Protein AF-A0A970XUN2-F1 (afdb_monomer_lite)

Sequence (140 aa):
EGMYAVPGDSAIGGVDDVDRPGVRIGAKLGSAYDLHLTRHLRRAEVVRGDEGTEAFERHGLEVAAGIRQPLAEYVAAHPGMRLLEPAFMEIRQAMAVSAERSAAVQEYVREFVEARKADGAVVAALARAGQDPALAAPAA

Secondary structure (DSSP, 8-state):
-EEEEEETT-S--SGGGSSSTT-EEEEETT-HHHHHHHHH-SSSEEEEESSHHHHHHHHT-SEEEEEHHHHHHHHHHSTTEEEEEEEEE---------TTS-HHHHHHHHHHHHHHHHTSHHHHHHHHTT--GGGSPPP-

Radius of gyration: 18.05 Å; chains: 1; bounding box: 45×28×44 Å

Foldseek 3Di:
DKWKKFFLPAPQQAPVSQLAAPAEFQAEPPDPVVVVCVVPRDHYHYDYDNAQVCSCVVVVGGMGMDDDPVVVVVQVVDPRMDIHPDHPDDDDDDDDDDPPDDPVVVVVRLVVLLVCQVVCVQLVVCVVVVHHSVPRDHRD

pLDDT: mean 96.06, std 2.46, range [85.25, 98.75]

Structure (mmCIF, N/CA/C/O backbone):
data_AF-A0A970XUN2-F1
#
_entry.id   AF-A0A970XUN2-F1
#
loop_
_atom_site.group_PDB
_atom_site.id
_atom_site.type_symbol
_atom_site.label_atom_id
_atom_site.label_alt_id
_atom_site.label_comp_id
_atom_site.label_asym_id
_atom_site.label_entity_id
_atom_site.label_seq_id
_atom_site.pdbx_PDB_ins_code
_atom_site.Cartn_x
_atom_site.Cartn_y
_atom_site.Cartn_z
_atom_site.occupancy
_atom_site.B_iso_or_equiv
_atom_site.auth_seq_id
_atom_site.auth_comp_id
_atom_site.auth_asym_id
_atom_site.auth_atom_id
_atom_site.pdbx_PDB_model_num
ATOM 1 N N . GLU A 1 1 ? 0.000 4.451 -1.589 1.00 91.56 1 GLU A N 1
ATOM 2 C CA . GLU A 1 1 ? 0.673 4.058 -0.329 1.00 91.56 1 GLU A CA 1
ATOM 3 C C . GLU A 1 1 ? 0.008 2.844 0.321 1.00 91.56 1 GLU A C 1
ATOM 5 O O . GLU A 1 1 ? -1.066 2.451 -0.135 1.00 91.56 1 GLU A O 1
ATOM 10 N N . GLY A 1 2 ? 0.635 2.272 1.357 1.00 96.19 2 GLY A N 1
ATOM 11 C CA . GLY A 1 2 ? 0.019 1.325 2.292 1.00 96.19 2 GLY A CA 1
ATOM 12 C C . GLY A 1 2 ? -0.579 2.056 3.499 1.00 96.19 2 GLY A C 1
ATOM 13 O O . GLY A 1 2 ? 0.092 2.876 4.127 1.00 96.19 2 GLY A O 1
ATOM 14 N N . MET A 1 3 ? -1.846 1.770 3.784 1.00 97.88 3 MET A N 1
ATOM 15 C CA . MET A 1 3 ? -2.691 2.444 4.769 1.00 97.88 3 MET A CA 1
ATOM 16 C C . MET A 1 3 ? -3.276 1.437 5.757 1.00 97.88 3 MET A C 1
ATOM 18 O O . MET A 1 3 ? -3.483 0.270 5.413 1.00 97.88 3 MET A O 1
ATOM 22 N N . TYR A 1 4 ? -3.606 1.919 6.952 1.00 98.56 4 TYR A N 1
ATOM 23 C CA . TYR A 1 4 ? -4.428 1.184 7.905 1.00 98.56 4 TYR A CA 1
ATOM 24 C C . TYR A 1 4 ? -5.842 1.758 7.963 1.00 98.56 4 TYR A C 1
ATOM 26 O O . TYR A 1 4 ? -6.038 2.965 7.817 1.00 98.56 4 TYR A O 1
ATOM 34 N N . ALA A 1 5 ? -6.813 0.896 8.237 1.00 98.44 5 ALA A N 1
ATOM 35 C CA . ALA A 1 5 ? -8.163 1.265 8.624 1.00 98.44 5 ALA A CA 1
ATOM 36 C C . ALA A 1 5 ? -8.528 0.576 9.938 1.00 98.44 5 ALA A C 1
ATOM 38 O O . ALA A 1 5 ? -8.111 -0.555 10.194 1.00 98.44 5 ALA A O 1
ATOM 39 N N . VAL A 1 6 ? -9.304 1.270 10.763 1.00 98.62 6 VAL A N 1
ATOM 40 C CA . VAL A 1 6 ? -9.751 0.805 12.081 1.00 98.62 6 VAL A CA 1
ATOM 41 C C . VAL A 1 6 ? -11.215 1.186 12.312 1.00 98.62 6 VAL A C 1
ATOM 43 O O . VAL A 1 6 ? -11.699 2.130 11.674 1.00 98.62 6 VAL A O 1
ATOM 46 N N . PRO A 1 7 ? -11.912 0.521 13.251 1.00 98.19 7 PRO A N 1
ATOM 47 C CA . PRO A 1 7 ? -13.170 1.027 13.787 1.00 98.19 7 PRO A CA 1
ATOM 48 C C . PRO A 1 7 ? -13.023 2.457 14.322 1.00 98.19 7 PRO A C 1
ATOM 50 O O . PRO A 1 7 ? -11.987 2.851 14.859 1.00 98.19 7 PRO A O 1
ATOM 53 N N . GLY A 1 8 ? -14.066 3.259 14.169 1.00 97.12 8 GLY A N 1
ATOM 54 C CA . GLY A 1 8 ? -14.088 4.679 14.505 1.00 97.12 8 GLY A CA 1
ATOM 55 C C . GLY A 1 8 ? -13.919 4.930 16.000 1.00 97.12 8 GLY A C 1
ATOM 56 O O . GLY A 1 8 ? -13.280 5.909 16.377 1.00 97.12 8 GLY A O 1
ATOM 57 N N . ASP A 1 9 ? -14.415 4.014 16.828 1.00 96.25 9 ASP A N 1
ATOM 58 C CA . ASP A 1 9 ? -14.277 3.983 18.285 1.00 96.25 9 ASP A CA 1
ATOM 59 C C . ASP A 1 9 ? -13.004 3.262 18.770 1.00 96.25 9 ASP A C 1
ATOM 61 O O . ASP A 1 9 ? -12.774 3.153 19.976 1.00 96.25 9 ASP A O 1
ATOM 65 N N . SER A 1 10 ? -12.145 2.801 17.853 1.00 97.25 10 SER A N 1
ATOM 66 C CA . SER A 1 10 ? -10.876 2.163 18.199 1.00 97.25 10 SER A CA 1
ATOM 67 C C . SER A 1 10 ? -9.958 3.112 18.970 1.00 97.25 10 SER A C 1
ATOM 69 O O . SER A 1 10 ? -9.736 4.261 18.573 1.00 97.25 10 SER A O 1
ATOM 71 N N . ALA A 1 11 ? -9.335 2.582 20.026 1.00 96.25 11 ALA A N 1
ATOM 72 C CA . ALA A 1 11 ? -8.308 3.267 20.810 1.00 96.25 11 ALA A CA 1
ATOM 73 C C . ALA A 1 11 ? -6.970 3.446 20.060 1.00 96.25 11 ALA A C 1
ATOM 75 O O . ALA A 1 11 ? -6.067 4.109 20.570 1.00 96.25 11 ALA A O 1
ATOM 76 N N . ILE A 1 12 ? -6.817 2.852 18.870 1.00 98.00 12 ILE A N 1
ATOM 77 C CA . ILE A 1 12 ? -5.647 3.034 17.999 1.00 98.00 12 ILE A CA 1
ATOM 78 C C . ILE A 1 12 ? -5.770 4.407 17.329 1.00 98.00 12 ILE A C 1
ATOM 80 O O . ILE A 1 12 ? -6.485 4.563 16.340 1.00 98.00 12 ILE A O 1
ATOM 84 N N . GLY A 1 13 ? -5.117 5.425 17.888 1.00 94.69 13 GLY A N 1
ATOM 85 C CA . GLY A 1 13 ? -5.232 6.813 17.441 1.00 94.69 13 GLY A CA 1
ATOM 86 C C . GLY A 1 13 ? -4.530 7.070 16.110 1.00 94.69 13 GLY A C 1
ATOM 87 O O . GLY A 1 13 ? -5.086 7.762 15.255 1.00 94.69 13 GLY A O 1
ATOM 88 N N . GLY A 1 14 ? -3.359 6.464 15.913 1.00 96.44 14 GLY A N 1
ATOM 89 C CA . GLY A 1 14 ? -2.551 6.616 14.704 1.00 96.44 14 GLY A CA 1
ATOM 90 C C . GLY A 1 14 ? -1.715 5.388 14.351 1.00 96.44 14 GLY A C 1
ATOM 91 O O . GLY A 1 14 ? -1.741 4.367 15.033 1.00 96.44 14 GLY A O 1
ATOM 92 N N . VAL A 1 15 ? -0.961 5.498 13.256 1.00 96.88 15 VAL A N 1
ATOM 93 C CA . VAL A 1 15 ? -0.114 4.418 12.719 1.00 96.88 15 VAL A CA 1
ATOM 94 C C . VAL A 1 15 ? 0.867 3.868 13.756 1.00 96.88 15 VAL A C 1
ATOM 96 O O . VAL A 1 15 ? 1.023 2.653 13.864 1.00 96.88 15 VAL A O 1
ATOM 99 N N . ASP A 1 16 ? 1.474 4.742 14.558 1.00 95.56 16 ASP A N 1
ATOM 100 C CA . ASP A 1 16 ? 2.457 4.356 15.579 1.00 95.56 16 ASP A CA 1
ATOM 101 C C . ASP A 1 16 ? 1.838 3.566 16.748 1.00 95.56 16 ASP A C 1
ATOM 103 O O . ASP A 1 16 ? 2.546 2.905 17.510 1.00 95.56 16 ASP A O 1
ATOM 107 N N . ASP A 1 17 ? 0.508 3.587 16.883 1.00 97.00 17 ASP A N 1
ATOM 108 C CA . ASP A 1 17 ? -0.216 2.822 17.897 1.00 97.00 17 ASP A CA 1
ATOM 109 C C . ASP A 1 17 ? -0.489 1.372 17.470 1.00 97.00 17 ASP A C 1
ATOM 111 O O . ASP A 1 17 ? -0.955 0.578 18.289 1.00 97.00 17 ASP A O 1
ATOM 115 N N . VAL A 1 18 ? -0.216 1.019 16.209 1.00 98.00 18 VAL A N 1
ATOM 116 C CA . VAL A 1 18 ? -0.573 -0.287 15.641 1.00 98.00 18 VAL A CA 1
ATOM 117 C C . VAL A 1 18 ? 0.360 -1.402 16.115 1.00 98.00 18 VAL A C 1
ATOM 119 O O . VAL A 1 18 ? -0.118 -2.495 16.400 1.00 98.00 18 VAL A O 1
ATOM 122 N N . ASP A 1 19 ? 1.669 -1.159 16.262 1.00 98.25 19 ASP A N 1
ATOM 123 C CA . ASP A 1 19 ? 2.632 -2.196 16.677 1.00 98.25 19 ASP A CA 1
ATOM 124 C C . ASP A 1 19 ? 2.618 -2.445 18.198 1.00 98.25 19 ASP A C 1
ATOM 126 O O . ASP A 1 19 ? 3.560 -2.129 18.937 1.00 98.25 19 ASP A O 1
ATOM 130 N N . ARG A 1 20 ? 1.512 -3.005 18.695 1.00 97.81 20 ARG A N 1
ATOM 131 C CA . ARG A 1 20 ? 1.290 -3.297 20.116 1.00 97.81 20 ARG A CA 1
ATOM 132 C C . ARG A 1 20 ? 0.892 -4.756 20.344 1.00 97.81 20 ARG A C 1
ATOM 134 O O . ARG A 1 20 ? 0.263 -5.361 19.479 1.00 97.81 20 ARG A O 1
ATOM 141 N N . PRO A 1 21 ? 1.213 -5.325 21.522 1.00 97.88 21 PRO A N 1
ATOM 142 C CA . PRO A 1 21 ? 0.746 -6.657 21.879 1.00 97.88 21 PRO A CA 1
ATOM 143 C C . PRO A 1 21 ? -0.783 -6.723 21.847 1.00 97.88 21 PRO A C 1
ATOM 145 O O . PRO A 1 21 ? -1.449 -5.835 22.377 1.00 97.88 21 PRO A O 1
ATOM 148 N N . GLY A 1 22 ? -1.323 -7.783 21.247 1.00 96.88 22 GLY A N 1
ATOM 149 C CA . GLY A 1 22 ? -2.767 -8.001 21.136 1.00 96.88 22 GLY A CA 1
ATOM 150 C C . GLY A 1 22 ? -3.445 -7.291 19.961 1.00 96.88 22 GLY A C 1
ATOM 151 O O . GLY A 1 22 ? -4.625 -7.535 19.743 1.00 96.88 22 GLY A O 1
ATOM 152 N N . VAL A 1 23 ? -2.730 -6.465 19.188 1.00 98.56 23 VAL A N 1
ATOM 153 C CA . VAL A 1 23 ? -3.250 -5.909 17.930 1.00 98.56 23 VAL A CA 1
ATOM 154 C C . VAL A 1 23 ? -3.020 -6.909 16.804 1.00 98.56 23 VAL A C 1
ATOM 156 O O . VAL A 1 23 ? -1.882 -7.315 16.556 1.00 98.56 23 VAL A O 1
ATOM 159 N N . ARG A 1 24 ? -4.091 -7.281 16.103 1.00 98.69 24 ARG A N 1
ATOM 160 C CA . ARG A 1 24 ? -4.054 -8.136 14.917 1.00 98.69 24 ARG A CA 1
ATOM 161 C C . ARG A 1 24 ? -4.413 -7.324 13.680 1.00 98.69 24 ARG A C 1
ATOM 163 O O . ARG A 1 24 ? -5.353 -6.527 13.684 1.00 98.69 24 ARG A O 1
ATOM 170 N N . ILE A 1 25 ? -3.657 -7.545 12.613 1.00 98.75 25 ILE A N 1
ATOM 171 C CA . ILE A 1 25 ? -3.721 -6.764 11.382 1.00 98.75 25 ILE A CA 1
ATOM 172 C C . ILE A 1 25 ? -4.057 -7.697 10.226 1.00 98.75 25 ILE A C 1
ATOM 174 O O . ILE A 1 25 ? -3.270 -8.585 9.897 1.00 98.75 25 ILE A O 1
ATOM 178 N N . GLY A 1 26 ? -5.205 -7.478 9.591 1.00 98.62 26 GLY A N 1
ATOM 179 C CA . GLY A 1 26 ? -5.589 -8.169 8.365 1.00 98.62 26 GLY A CA 1
ATOM 180 C C . GLY A 1 26 ? -4.778 -7.654 7.180 1.00 98.62 26 GLY A C 1
ATOM 181 O O . GLY A 1 26 ? -4.801 -6.458 6.894 1.00 98.62 26 GLY A O 1
ATOM 182 N N . ALA A 1 27 ? -4.069 -8.535 6.475 1.00 98.31 27 ALA A N 1
ATOM 183 C CA . ALA A 1 27 ? -3.279 -8.173 5.298 1.00 98.31 27 ALA A CA 1
ATOM 184 C C . ALA A 1 27 ? -3.442 -9.190 4.161 1.00 98.31 27 ALA A C 1
ATOM 186 O O . ALA A 1 27 ? -3.553 -10.395 4.396 1.00 98.31 27 ALA A O 1
ATOM 187 N N . LYS A 1 28 ? -3.390 -8.713 2.912 1.00 97.88 28 LYS A N 1
ATOM 188 C CA . LYS A 1 28 ? -3.330 -9.586 1.736 1.00 97.88 28 LYS A CA 1
ATOM 189 C C . LYS A 1 28 ? -1.999 -10.324 1.673 1.00 97.88 28 LYS A C 1
ATOM 191 O O . LYS A 1 28 ? -0.944 -9.682 1.594 1.00 97.88 28 LYS A O 1
ATOM 196 N N . LEU A 1 29 ? -2.056 -11.651 1.629 1.00 97.75 29 LEU A N 1
ATOM 197 C CA . LEU A 1 29 ? -0.891 -12.521 1.494 1.00 97.75 29 LEU A CA 1
ATOM 198 C C . LEU A 1 29 ? -0.063 -12.153 0.254 1.00 97.75 29 LEU A C 1
ATOM 200 O O . LEU A 1 29 ? -0.586 -12.042 -0.855 1.00 97.75 29 LEU A O 1
ATOM 204 N N . GLY A 1 30 ? 1.247 -11.979 0.438 1.00 94.50 30 GLY A N 1
ATOM 205 C CA . GLY A 1 30 ? 2.187 -11.736 -0.661 1.00 94.50 30 GLY A CA 1
ATOM 206 C C . GLY A 1 30 ? 2.126 -10.326 -1.256 1.00 94.50 30 GLY A C 1
ATOM 207 O O . GLY A 1 30 ? 2.825 -10.038 -2.228 1.00 94.50 30 GLY A O 1
ATOM 208 N N . SER A 1 31 ? 1.322 -9.429 -0.685 1.00 95.31 31 SER A N 1
ATOM 209 C CA . SER A 1 31 ? 1.318 -8.020 -1.074 1.00 95.31 31 SER A CA 1
ATOM 210 C C . SER A 1 31 ? 2.619 -7.312 -0.668 1.00 95.31 31 SER A C 1
ATOM 212 O O . SER A 1 31 ? 3.339 -7.731 0.242 1.00 95.31 31 SER A O 1
ATOM 214 N N . ALA A 1 32 ? 2.916 -6.181 -1.316 1.00 93.06 32 ALA A N 1
ATOM 215 C CA . ALA A 1 32 ? 4.080 -5.367 -0.959 1.00 93.06 32 ALA A CA 1
ATOM 216 C C . ALA A 1 32 ? 4.039 -4.909 0.511 1.00 93.06 32 ALA A C 1
ATOM 218 O O . ALA A 1 32 ? 5.079 -4.848 1.171 1.00 93.06 32 ALA A O 1
ATOM 219 N N . TYR A 1 33 ? 2.842 -4.620 1.030 1.00 95.69 33 TYR A N 1
ATOM 220 C CA . TYR A 1 33 ? 2.676 -4.235 2.423 1.00 95.69 33 TYR A CA 1
ATOM 221 C C . TYR A 1 33 ? 2.764 -5.422 3.385 1.00 95.69 33 TYR A C 1
ATOM 223 O O . TYR A 1 33 ? 3.363 -5.248 4.433 1.00 95.69 33 TYR A O 1
ATOM 231 N N . ASP A 1 34 ? 2.318 -6.635 3.042 1.00 97.19 34 ASP A N 1
ATOM 232 C CA . ASP A 1 34 ? 2.576 -7.835 3.867 1.00 97.19 34 ASP A CA 1
ATOM 233 C C . ASP A 1 34 ? 4.079 -8.032 4.129 1.00 97.19 34 ASP A C 1
ATOM 235 O O . ASP A 1 34 ? 4.516 -8.179 5.276 1.00 97.19 34 ASP A O 1
ATOM 239 N N . LEU A 1 35 ? 4.904 -7.921 3.082 1.00 95.19 35 LEU A N 1
ATOM 240 C CA . LEU A 1 35 ? 6.359 -7.992 3.232 1.00 95.19 35 LEU A CA 1
ATOM 241 C C . LEU A 1 35 ? 6.909 -6.864 4.118 1.00 95.19 35 LEU A C 1
ATOM 243 O O . LEU A 1 35 ? 7.813 -7.098 4.923 1.00 95.19 35 LEU A O 1
ATOM 247 N N . HIS A 1 36 ? 6.389 -5.642 3.971 1.00 96.31 36 HIS A N 1
ATOM 248 C CA . HIS A 1 36 ? 6.783 -4.512 4.809 1.00 96.31 36 HIS A CA 1
ATOM 249 C C . HIS A 1 36 ? 6.419 -4.759 6.279 1.00 96.31 36 HIS A C 1
ATOM 251 O O . HIS A 1 36 ? 7.302 -4.698 7.132 1.00 96.31 36 HIS A O 1
ATOM 257 N N . LEU A 1 37 ? 5.163 -5.105 6.566 1.00 97.31 37 LEU A N 1
ATOM 258 C CA . LEU A 1 37 ? 4.653 -5.382 7.909 1.00 97.31 37 LEU A CA 1
ATOM 259 C C . LEU A 1 37 ? 5.467 -6.486 8.587 1.00 97.31 37 LEU A C 1
ATOM 261 O O . LEU A 1 37 ? 5.955 -6.294 9.696 1.00 97.31 37 LEU A O 1
ATOM 265 N N . THR A 1 38 ? 5.725 -7.584 7.871 1.00 96.75 38 THR A N 1
ATOM 266 C CA . THR A 1 38 ? 6.534 -8.715 8.356 1.00 96.75 38 THR 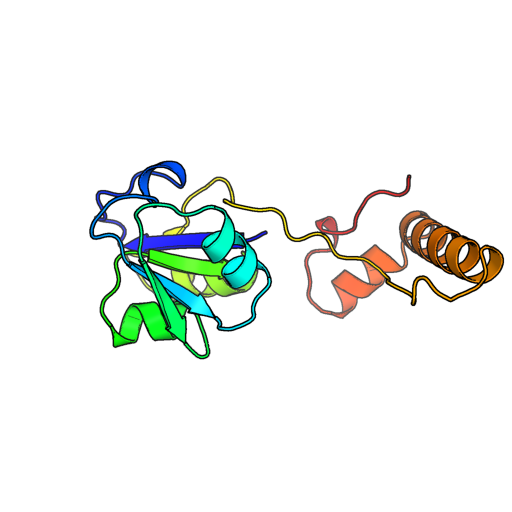A CA 1
ATOM 267 C C . THR A 1 38 ? 7.948 -8.300 8.786 1.00 96.75 38 THR A C 1
ATOM 269 O O . THR A 1 38 ? 8.526 -8.907 9.682 1.00 96.75 38 THR A O 1
A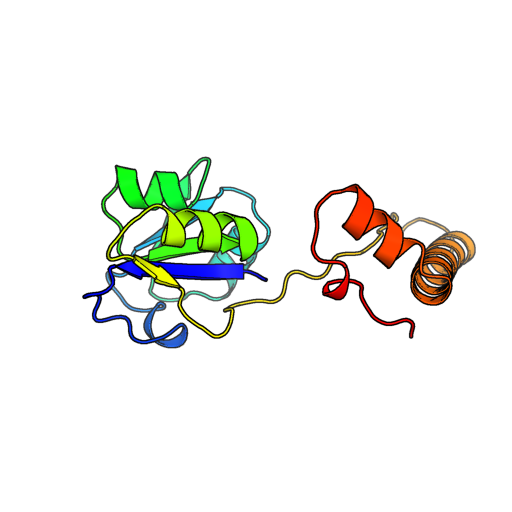TOM 272 N N . ARG A 1 39 ? 8.533 -7.278 8.149 1.00 96.69 39 ARG A N 1
ATOM 273 C CA . ARG A 1 39 ? 9.896 -6.806 8.448 1.00 96.69 39 ARG A CA 1
ATOM 274 C C . ARG A 1 39 ? 9.960 -5.747 9.548 1.00 96.69 39 ARG A C 1
ATOM 276 O O . ARG A 1 39 ? 11.028 -5.578 10.132 1.00 96.69 39 ARG A O 1
ATOM 283 N N . HIS A 1 40 ? 8.877 -5.007 9.781 1.00 96.50 40 HIS A N 1
ATOM 284 C CA . HIS A 1 40 ? 8.905 -3.798 10.613 1.00 96.50 40 HIS A CA 1
ATOM 285 C C . HIS A 1 40 ? 8.115 -3.935 11.914 1.00 96.50 40 HIS A C 1
ATOM 287 O O . HIS A 1 40 ? 8.530 -3.353 12.916 1.00 96.50 40 HIS A O 1
ATOM 293 N N . LEU A 1 41 ? 7.029 -4.711 11.923 1.00 97.62 41 LEU A N 1
ATOM 294 C CA . LEU A 1 41 ? 6.269 -4.971 13.142 1.00 97.62 41 LEU A CA 1
ATOM 295 C C . LEU A 1 41 ? 7.046 -5.901 14.069 1.00 97.62 41 LEU A C 1
ATOM 297 O O . LEU A 1 41 ? 7.690 -6.855 13.628 1.00 97.62 41 LEU A O 1
ATOM 301 N N . ARG A 1 42 ? 6.981 -5.619 15.368 1.00 98.00 42 ARG A N 1
ATOM 302 C CA . ARG A 1 42 ? 7.683 -6.386 16.403 1.00 98.00 42 ARG A CA 1
ATOM 303 C C . ARG A 1 42 ? 6.741 -7.016 17.418 1.00 98.00 42 ARG A C 1
ATOM 305 O O . ARG A 1 42 ? 7.164 -7.916 18.141 1.00 98.00 42 ARG A O 1
ATOM 312 N N . ARG A 1 43 ? 5.519 -6.499 17.546 1.00 98.19 43 ARG A N 1
ATOM 313 C CA . ARG A 1 43 ? 4.586 -6.813 18.637 1.00 98.19 43 ARG A CA 1
ATOM 314 C C . ARG A 1 43 ? 3.180 -7.142 18.151 1.00 98.19 43 ARG A C 1
ATOM 316 O O . ARG A 1 43 ? 2.534 -7.967 18.790 1.00 98.19 43 ARG A O 1
ATOM 323 N N . ALA A 1 44 ? 2.716 -6.501 17.082 1.00 98.44 44 ALA A N 1
ATOM 324 C CA . ALA A 1 44 ? 1.436 -6.824 16.464 1.00 98.44 44 ALA A CA 1
ATOM 325 C C . ALA A 1 44 ? 1.511 -8.119 15.642 1.00 98.44 44 ALA A C 1
ATOM 327 O O . ALA A 1 44 ? 2.569 -8.505 15.140 1.00 98.44 44 ALA A O 1
ATOM 328 N N . GLU A 1 45 ? 0.368 -8.777 15.484 1.00 98.38 45 GLU A N 1
ATOM 329 C CA . GLU A 1 45 ? 0.230 -10.003 14.703 1.00 98.38 45 GLU A CA 1
ATOM 330 C C . GLU A 1 45 ? -0.317 -9.695 13.305 1.00 98.38 45 GLU A C 1
ATOM 332 O O . GLU A 1 45 ? -1.318 -8.996 13.158 1.00 98.38 45 GLU A O 1
ATOM 337 N N . VAL A 1 46 ? 0.309 -10.249 12.263 1.00 98.38 46 VAL A N 1
ATOM 338 C CA . VAL A 1 46 ? -0.198 -10.154 10.886 1.00 98.38 46 VAL A CA 1
ATOM 339 C C . VAL A 1 46 ? -1.023 -11.395 10.562 1.00 98.38 46 VAL A C 1
ATOM 341 O O . VAL A 1 46 ? -0.481 -12.495 10.436 1.00 98.38 46 VAL A O 1
ATOM 344 N N . VAL A 1 47 ? -2.325 -11.200 10.365 1.00 98.38 47 VAL A N 1
ATOM 345 C CA . VAL A 1 47 ? -3.273 -12.234 9.943 1.00 98.38 47 VAL A CA 1
ATOM 346 C C . VAL A 1 47 ? -3.460 -12.124 8.434 1.00 98.38 47 VAL A C 1
ATOM 348 O O . VAL A 1 47 ? -3.951 -11.119 7.919 1.00 98.38 47 VAL A O 1
ATOM 351 N N . ARG A 1 48 ? -3.030 -13.156 7.705 1.00 98.00 48 ARG A N 1
ATOM 352 C CA . ARG A 1 48 ? -3.004 -13.142 6.237 1.00 98.00 48 ARG A CA 1
ATOM 353 C C . ARG A 1 48 ? -4.272 -13.753 5.648 1.00 98.00 48 ARG A C 1
ATOM 355 O O . ARG A 1 48 ? -4.690 -14.824 6.081 1.00 98.00 48 ARG A O 1
ATOM 362 N N . GLY A 1 49 ? -4.825 -13.096 4.634 1.00 95.94 49 GLY A N 1
ATOM 363 C CA . GLY A 1 49 ? -5.939 -13.588 3.821 1.00 95.94 49 GLY A CA 1
ATOM 364 C C . GLY A 1 49 ? -5.771 -13.231 2.344 1.00 95.94 49 GLY A C 1
ATOM 365 O O . GLY A 1 49 ? -4.735 -12.689 1.948 1.00 95.94 49 GLY A O 1
ATOM 366 N N . ASP A 1 50 ? -6.794 -13.521 1.540 1.00 95.62 50 ASP A N 1
ATOM 367 C CA . ASP A 1 50 ? -6.821 -13.159 0.115 1.00 95.62 50 ASP A CA 1
ATOM 368 C C . ASP A 1 50 ? -6.936 -11.639 -0.075 1.00 95.62 50 ASP A C 1
ATOM 370 O O . ASP A 1 50 ? -6.292 -11.071 -0.960 1.00 95.62 50 ASP A O 1
ATOM 374 N N . GLU A 1 51 ? -7.670 -10.971 0.820 1.00 95.69 51 GLU A N 1
ATOM 375 C CA . GLU A 1 51 ? -7.703 -9.517 0.979 1.00 95.69 51 GLU A CA 1
ATOM 376 C C . GLU A 1 51 ? -7.589 -9.115 2.459 1.00 95.69 51 GLU A C 1
ATOM 378 O O . GLU A 1 51 ? -8.063 -9.812 3.361 1.00 95.69 51 GLU A O 1
ATOM 383 N N . GLY A 1 52 ? -6.954 -7.969 2.730 1.00 95.75 52 GLY A N 1
ATOM 384 C CA . GLY A 1 52 ? -6.728 -7.498 4.104 1.00 95.75 52 GLY A CA 1
ATOM 385 C C . GLY A 1 52 ? -8.017 -7.136 4.848 1.00 95.75 52 GLY A C 1
ATOM 386 O O . GLY A 1 52 ? -8.156 -7.451 6.029 1.00 95.75 52 GLY A O 1
ATOM 387 N N . THR A 1 53 ? -8.979 -6.532 4.148 1.00 97.38 53 THR A N 1
ATOM 388 C CA . THR A 1 53 ? -10.306 -6.186 4.685 1.00 97.38 53 THR A CA 1
ATOM 389 C C . THR A 1 53 ? -11.161 -7.423 4.949 1.00 97.38 53 THR A C 1
ATOM 391 O O . THR A 1 53 ? -11.828 -7.496 5.973 1.00 97.38 53 THR A O 1
ATOM 394 N N . GLU A 1 54 ? -11.074 -8.442 4.094 1.00 96.12 54 GLU A N 1
ATOM 395 C CA . GLU A 1 54 ? -11.762 -9.719 4.305 1.00 96.12 54 GLU A CA 1
ATOM 396 C C . GLU A 1 54 ? -11.236 -10.438 5.556 1.00 96.12 54 GLU A C 1
ATOM 398 O O . GLU A 1 54 ? -12.020 -10.907 6.382 1.00 96.12 54 GLU A O 1
ATOM 403 N N . ALA A 1 55 ? -9.910 -10.504 5.730 1.00 97.31 55 ALA A N 1
ATOM 404 C CA . ALA A 1 55 ? -9.307 -11.072 6.935 1.00 97.31 55 ALA A CA 1
ATOM 405 C C . ALA A 1 55 ? -9.722 -10.290 8.193 1.00 97.31 55 ALA A C 1
ATOM 407 O O . ALA A 1 55 ? -10.035 -10.895 9.220 1.00 97.31 55 ALA A O 1
ATOM 408 N N . PHE A 1 56 ? -9.758 -8.958 8.096 1.00 98.25 56 PHE A N 1
ATOM 409 C CA . PHE A 1 56 ? -10.227 -8.074 9.160 1.00 98.25 56 PHE A CA 1
ATOM 410 C C . PHE A 1 56 ? -11.662 -8.395 9.594 1.00 98.25 56 PHE A C 1
ATOM 412 O O . PHE A 1 56 ? -11.894 -8.627 10.781 1.00 98.25 56 PHE A O 1
ATOM 419 N N . GLU A 1 57 ? -12.600 -8.494 8.653 1.00 96.56 57 GLU A N 1
ATOM 420 C CA . GLU A 1 57 ? -14.007 -8.784 8.948 1.00 96.56 57 GLU A CA 1
ATOM 421 C C . GLU A 1 57 ? -14.210 -10.200 9.478 1.00 96.56 57 GLU A C 1
ATOM 423 O O . GLU A 1 57 ? -14.822 -10.401 10.528 1.00 96.56 57 GLU A O 1
ATOM 428 N N . ARG A 1 58 ? -13.669 -11.196 8.767 1.00 96.75 58 ARG A N 1
ATOM 429 C CA . ARG A 1 58 ? -13.872 -12.617 9.077 1.00 96.75 58 ARG A CA 1
ATOM 430 C C . ARG A 1 58 ? -13.411 -12.969 10.486 1.00 96.75 58 ARG A C 1
ATOM 432 O O . ARG A 1 58 ? -14.017 -13.822 11.133 1.00 96.75 58 ARG A O 1
ATOM 439 N N . HIS A 1 59 ? -12.323 -12.356 10.937 1.00 96.44 59 HIS A N 1
ATOM 440 C CA . HIS A 1 59 ? -11.686 -12.687 12.208 1.00 96.44 59 HIS A CA 1
ATOM 441 C C . HIS A 1 59 ? -11.908 -11.629 13.296 1.00 96.44 59 HIS A C 1
ATOM 443 O O . HIS A 1 59 ? -11.368 -11.785 14.398 1.00 96.44 59 HIS A O 1
ATOM 449 N N . GLY A 1 60 ? -12.694 -10.584 13.001 1.00 96.44 60 GLY A N 1
ATOM 450 C CA . GLY A 1 60 ? -12.959 -9.467 13.907 1.00 96.44 60 GLY A CA 1
ATOM 451 C C . GLY A 1 60 ? -11.663 -8.854 14.427 1.00 96.44 60 GLY A C 1
ATOM 452 O O . GLY A 1 60 ? -11.436 -8.857 15.635 1.00 96.44 60 GLY A O 1
ATOM 453 N N . LEU A 1 61 ? -10.770 -8.466 13.514 1.00 98.44 61 LEU A N 1
ATOM 454 C CA . LEU A 1 61 ? -9.441 -7.948 13.847 1.00 98.44 61 LEU A CA 1
ATOM 455 C C . LEU A 1 61 ? -9.498 -6.468 14.228 1.00 98.44 61 LEU A C 1
ATOM 457 O O . LEU A 1 61 ? -10.492 -5.783 14.012 1.00 98.44 61 LEU A O 1
ATOM 461 N N . GLU A 1 62 ? -8.402 -5.955 14.775 1.00 98.44 62 GLU A N 1
ATOM 462 C CA . GLU A 1 62 ? -8.326 -4.571 15.240 1.00 98.44 62 GLU A CA 1
ATOM 463 C C . GLU A 1 62 ? -7.982 -3.594 14.106 1.00 98.44 62 GLU A C 1
ATOM 465 O O . GLU A 1 62 ? -8.367 -2.423 14.156 1.00 98.44 62 GLU A O 1
ATOM 470 N N . VAL A 1 63 ? -7.255 -4.064 13.085 1.00 98.75 63 VAL A N 1
ATOM 471 C CA . VAL A 1 63 ? -6.750 -3.239 11.982 1.00 98.75 63 VAL A CA 1
ATOM 472 C C . VAL A 1 63 ? -6.885 -3.975 10.649 1.00 98.75 63 VAL A C 1
ATOM 474 O O . VAL A 1 63 ? -6.527 -5.147 10.538 1.00 98.75 63 VAL A O 1
ATOM 477 N N . ALA A 1 64 ? -7.331 -3.275 9.608 1.00 98.50 64 ALA A N 1
ATOM 478 C CA . ALA A 1 64 ? -7.196 -3.705 8.218 1.00 98.50 64 ALA A CA 1
ATOM 479 C C . ALA A 1 64 ? -6.032 -2.955 7.556 1.00 98.50 64 ALA A C 1
ATOM 481 O O . ALA A 1 64 ? -5.944 -1.733 7.670 1.00 98.50 64 ALA A O 1
ATOM 482 N N . ALA A 1 65 ? -5.156 -3.657 6.841 1.00 98.44 65 ALA A N 1
ATOM 483 C CA . ALA A 1 65 ? -4.104 -3.062 6.022 1.00 98.44 65 ALA A CA 1
ATOM 484 C C . ALA A 1 65 ? -4.427 -3.213 4.531 1.00 98.44 65 ALA A C 1
ATOM 486 O O . ALA A 1 65 ? -4.864 -4.271 4.075 1.00 98.44 65 ALA A O 1
ATOM 487 N N . GLY A 1 66 ? -4.172 -2.164 3.754 1.00 97.38 66 GLY A N 1
ATOM 488 C CA . GLY A 1 66 ? -4.442 -2.161 2.320 1.00 97.38 66 GLY A CA 1
ATOM 489 C C . GLY A 1 66 ? -3.791 -0.993 1.592 1.00 97.38 66 GLY A C 1
ATOM 490 O O . GLY A 1 66 ? -3.145 -0.140 2.196 1.00 97.38 66 GLY A O 1
ATOM 491 N N . ILE A 1 67 ? -3.955 -0.946 0.271 1.00 95.12 67 ILE A N 1
ATOM 492 C CA . ILE A 1 67 ? -3.542 0.217 -0.523 1.00 95.12 67 ILE A CA 1
ATOM 493 C C . ILE A 1 67 ? -4.606 1.318 -0.463 1.00 95.12 67 ILE A C 1
ATOM 495 O O . ILE A 1 67 ? -5.797 1.019 -0.405 1.00 95.12 67 ILE A O 1
ATOM 499 N N . ARG A 1 68 ? -4.168 2.588 -0.476 1.00 93.00 68 ARG A N 1
ATOM 500 C CA . ARG A 1 68 ? -5.013 3.760 -0.160 1.00 93.00 68 ARG A CA 1
ATOM 501 C C . ARG A 1 68 ? -6.386 3.755 -0.834 1.00 93.00 68 ARG A C 1
ATOM 503 O O . ARG A 1 68 ? -7.371 3.860 -0.124 1.00 93.00 68 ARG A O 1
ATOM 510 N N . GLN A 1 69 ? -6.454 3.659 -2.162 1.00 90.88 69 GLN A N 1
ATOM 511 C CA . GLN A 1 69 ? -7.716 3.812 -2.900 1.00 90.88 69 GLN A CA 1
ATOM 512 C C . GLN A 1 69 ? -8.756 2.731 -2.528 1.00 90.88 69 GLN A C 1
ATOM 514 O O . GLN A 1 69 ? -9.774 3.102 -1.950 1.00 90.88 69 GLN A O 1
ATOM 519 N N . PRO A 1 70 ? -8.492 1.418 -2.716 1.00 93.56 70 PRO A N 1
ATOM 520 C CA . PRO A 1 70 ? -9.401 0.365 -2.257 1.00 93.56 70 PRO A CA 1
ATOM 521 C C . PRO A 1 70 ? -9.757 0.440 -0.772 1.00 93.56 70 PRO A C 1
ATOM 523 O O . PRO A 1 70 ? -10.904 0.215 -0.398 1.00 93.56 70 PRO A O 1
ATOM 526 N N . LEU A 1 71 ? -8.792 0.765 0.097 1.00 96.44 71 LEU A N 1
ATOM 527 C CA . LEU A 1 71 ? -9.065 0.845 1.531 1.00 96.44 71 LEU A CA 1
ATOM 528 C C . LEU A 1 71 ? -9.929 2.069 1.883 1.00 96.44 71 LEU A C 1
ATOM 530 O O . LEU A 1 71 ? -10.757 1.993 2.784 1.00 96.44 71 LEU A O 1
ATOM 534 N N . ALA A 1 72 ? -9.776 3.183 1.164 1.00 95.50 72 ALA A N 1
ATOM 535 C CA . ALA A 1 72 ? -10.626 4.362 1.304 1.00 95.50 72 ALA A CA 1
ATOM 536 C C . ALA A 1 72 ? -12.054 4.096 0.820 1.00 95.50 72 ALA A C 1
ATOM 538 O O . ALA A 1 72 ? -13.002 4.482 1.498 1.00 95.50 72 ALA A O 1
ATOM 539 N N . GLU A 1 73 ? -12.213 3.403 -0.310 1.00 95.44 73 GLU A N 1
ATOM 540 C CA . GLU A 1 73 ? -13.519 2.952 -0.807 1.00 95.44 73 GLU A CA 1
ATOM 541 C C . GLU A 1 73 ? -14.194 2.018 0.199 1.00 95.44 73 GLU A C 1
ATOM 543 O O . GLU A 1 73 ? -15.368 2.196 0.523 1.00 95.44 73 GLU A O 1
ATOM 548 N N . TYR A 1 74 ? -13.430 1.079 0.760 1.00 96.69 74 TYR A N 1
ATOM 549 C CA . TYR A 1 74 ? -13.896 0.205 1.827 1.00 96.69 74 TYR A CA 1
ATOM 550 C C . TYR A 1 74 ? -14.385 1.007 3.039 1.00 96.69 74 TYR A C 1
ATOM 552 O O . TYR A 1 74 ? -15.513 0.811 3.483 1.00 96.69 74 TYR A O 1
ATOM 560 N N . VAL A 1 75 ? -13.591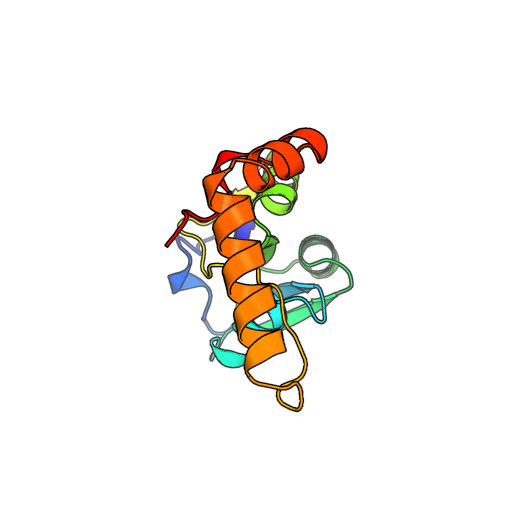 1.953 3.547 1.00 97.75 75 VAL A N 1
ATOM 561 C CA . VAL A 1 75 ? -13.988 2.803 4.683 1.00 97.75 75 VAL A CA 1
ATOM 562 C C . VAL A 1 75 ? -15.226 3.646 4.359 1.00 97.75 75 VAL A C 1
ATOM 564 O O . VAL A 1 75 ? -16.114 3.764 5.197 1.00 97.75 75 VAL A O 1
ATOM 567 N N . ALA A 1 76 ? -15.332 4.191 3.144 1.00 97.00 76 ALA A N 1
ATOM 568 C CA . ALA A 1 76 ? -16.500 4.962 2.716 1.00 97.00 76 ALA A CA 1
ATOM 569 C C . ALA A 1 76 ? -17.784 4.113 2.652 1.00 97.00 76 ALA A C 1
ATOM 571 O O . ALA A 1 76 ? -18.872 4.625 2.916 1.00 97.00 76 ALA A O 1
ATOM 572 N N . ALA A 1 77 ? -17.661 2.824 2.329 1.00 97.31 77 ALA A N 1
ATOM 573 C CA . ALA A 1 77 ? -18.773 1.878 2.285 1.00 97.31 77 ALA A CA 1
ATOM 574 C C . ALA A 1 77 ? -19.174 1.314 3.665 1.00 97.31 77 ALA A C 1
ATOM 576 O O . ALA A 1 77 ? -20.263 0.755 3.786 1.00 97.31 77 ALA A O 1
ATOM 577 N 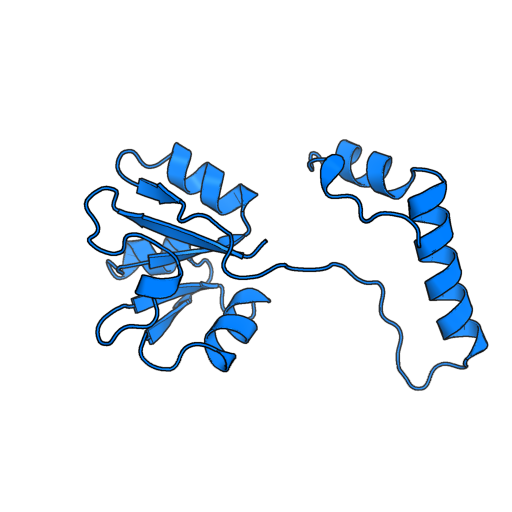N . HIS A 1 78 ? -18.337 1.473 4.700 1.00 96.69 78 HIS A N 1
ATOM 578 C CA . HIS A 1 78 ? -18.551 0.910 6.038 1.00 96.69 78 HIS A CA 1
ATOM 579 C C . HIS A 1 78 ? -18.647 2.018 7.100 1.00 96.69 78 HIS A C 1
ATOM 581 O O . HIS A 1 78 ? -17.630 2.437 7.663 1.00 96.69 78 HIS A O 1
ATOM 587 N N . PRO A 1 79 ? -19.869 2.503 7.410 1.00 95.00 79 PRO A N 1
ATOM 588 C CA . PRO A 1 79 ? -20.076 3.516 8.436 1.00 95.00 79 PRO A CA 1
ATOM 589 C C . PRO A 1 79 ? -19.464 3.102 9.773 1.00 95.00 79 PRO A C 1
ATOM 591 O O . PRO A 1 79 ? -19.648 1.978 10.233 1.00 95.00 79 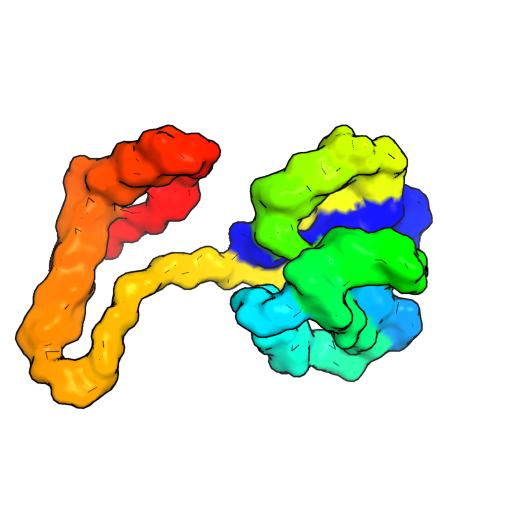PRO A O 1
ATOM 594 N N . GLY A 1 80 ? -18.761 4.033 10.414 1.00 95.69 80 GLY A N 1
ATOM 595 C CA . GLY A 1 80 ? -18.069 3.757 11.669 1.00 95.69 80 GLY A CA 1
ATOM 596 C C . GLY A 1 80 ? -16.669 3.175 11.493 1.00 95.69 80 GLY A C 1
ATOM 597 O O . GLY A 1 80 ? -16.080 2.801 12.492 1.00 95.69 80 GLY A O 1
ATOM 598 N N . MET A 1 81 ? -16.111 3.136 10.282 1.00 97.88 81 MET A N 1
ATOM 599 C CA . MET A 1 81 ? -14.679 2.922 10.051 1.00 97.88 81 MET A CA 1
ATOM 600 C C . MET A 1 81 ? -13.962 4.251 9.790 1.00 97.88 81 MET A C 1
ATOM 602 O O . MET A 1 81 ? -14.573 5.240 9.381 1.00 97.88 81 MET A O 1
ATOM 606 N N . ARG A 1 82 ? -12.642 4.277 9.989 1.00 97.81 82 ARG A N 1
ATOM 607 C CA . ARG A 1 82 ? -11.781 5.398 9.586 1.00 97.81 82 ARG A CA 1
ATOM 608 C C . ARG A 1 82 ? -10.420 4.922 9.094 1.00 97.81 82 ARG A C 1
ATOM 610 O O . ARG A 1 82 ? -9.898 3.915 9.569 1.00 97.81 82 ARG A O 1
ATOM 617 N N . LEU A 1 83 ? -9.832 5.684 8.174 1.00 97.88 83 LEU A N 1
ATOM 618 C CA . LEU A 1 83 ? -8.429 5.533 7.787 1.00 97.88 83 LEU A CA 1
ATOM 619 C C . LEU A 1 83 ? -7.514 6.152 8.850 1.00 97.88 83 LEU A C 1
ATOM 621 O O . LEU A 1 83 ? -7.839 7.191 9.428 1.00 97.88 83 LEU A O 1
ATOM 625 N N . LEU A 1 84 ? -6.360 5.528 9.079 1.00 97.94 84 LEU A N 1
ATOM 626 C CA . LEU A 1 84 ? -5.266 6.127 9.837 1.00 97.94 84 LEU A CA 1
ATOM 627 C C . LEU A 1 84 ? -4.335 6.858 8.873 1.00 97.94 84 LEU A C 1
ATOM 629 O O . LEU A 1 84 ? -3.804 6.247 7.948 1.00 97.94 84 LEU A O 1
ATOM 633 N N . GLU A 1 85 ? -4.138 8.150 9.120 1.00 94.88 85 GLU A N 1
ATOM 634 C CA . GLU A 1 85 ? -3.153 8.984 8.432 1.00 94.88 85 GLU A CA 1
ATOM 635 C C . GLU A 1 85 ? -1.988 9.314 9.389 1.00 94.88 85 GLU A C 1
ATOM 637 O O . GLU A 1 85 ? -2.210 9.433 10.600 1.00 94.88 85 GLU A O 1
ATOM 642 N N . PRO A 1 86 ? -0.756 9.498 8.879 1.00 95.94 86 PRO A N 1
ATOM 643 C CA . PRO A 1 86 ? -0.360 9.334 7.477 1.00 95.94 86 PRO A CA 1
ATOM 644 C C . PRO A 1 86 ? -0.322 7.854 7.056 1.00 95.94 86 PRO A C 1
ATOM 646 O O . PRO A 1 86 ? -0.554 6.962 7.863 1.00 95.94 86 PRO A O 1
ATOM 649 N N . ALA A 1 87 ? 0.009 7.572 5.798 1.00 96.44 87 ALA A N 1
ATOM 650 C CA . ALA A 1 87 ? 0.357 6.219 5.374 1.00 96.44 87 ALA A CA 1
ATOM 651 C C . ALA A 1 87 ? 1.520 5.629 6.189 1.00 96.44 87 ALA A C 1
ATOM 653 O O . ALA A 1 87 ? 2.489 6.328 6.483 1.00 96.44 87 ALA A O 1
ATOM 654 N N . PHE A 1 88 ? 1.487 4.320 6.462 1.00 96.69 88 PHE A N 1
ATOM 655 C CA . PHE A 1 88 ? 2.601 3.639 7.135 1.00 96.69 88 PHE A CA 1
ATOM 656 C C . PHE A 1 88 ? 3.750 3.283 6.182 1.00 96.69 88 PHE A C 1
ATOM 658 O O . PHE A 1 88 ? 4.866 3.025 6.624 1.00 96.69 88 PHE A O 1
ATOM 665 N N . MET A 1 89 ? 3.495 3.256 4.869 1.00 94.75 89 MET A N 1
ATOM 666 C CA . MET A 1 89 ? 4.537 3.044 3.864 1.00 94.75 89 MET A CA 1
ATOM 667 C C . MET A 1 89 ? 4.189 3.657 2.508 1.00 94.75 89 MET A C 1
ATOM 669 O O . MET A 1 89 ? 3.037 3.658 2.079 1.00 94.75 89 MET A O 1
ATOM 673 N N . GLU A 1 90 ? 5.207 4.057 1.752 1.00 92.44 90 GLU A N 1
ATOM 674 C CA . GLU A 1 90 ? 5.080 4.395 0.334 1.00 92.44 90 GLU A CA 1
ATOM 675 C C . GLU A 1 90 ? 5.357 3.150 -0.532 1.00 92.44 90 GLU A C 1
ATOM 677 O O . GLU A 1 90 ? 6.292 2.395 -0.265 1.00 92.44 90 GLU A O 1
ATOM 682 N N . ILE A 1 91 ? 4.561 2.923 -1.584 1.00 88.44 91 ILE A N 1
ATOM 683 C CA . ILE A 1 91 ? 4.751 1.797 -2.517 1.00 88.44 91 ILE A CA 1
ATOM 684 C C . ILE A 1 91 ? 5.156 2.365 -3.877 1.00 88.44 91 ILE A C 1
ATOM 686 O O . ILE A 1 91 ? 4.306 2.673 -4.715 1.00 88.44 91 ILE A O 1
ATOM 690 N N . ARG A 1 92 ? 6.465 2.512 -4.088 1.00 89.81 92 ARG A N 1
ATOM 691 C CA . ARG A 1 92 ? 7.020 3.043 -5.338 1.00 89.81 92 ARG A CA 1
ATOM 692 C C . ARG A 1 92 ? 6.961 2.006 -6.452 1.00 89.81 92 ARG A C 1
ATOM 694 O O . ARG A 1 92 ? 7.319 0.849 -6.246 1.00 89.81 92 ARG A O 1
ATOM 701 N N . GLN A 1 93 ? 6.534 2.444 -7.632 1.00 90.12 93 GLN A N 1
ATOM 702 C CA . GLN A 1 93 ? 6.536 1.627 -8.843 1.00 90.12 93 GLN A CA 1
ATOM 703 C C . GLN A 1 93 ? 7.871 1.775 -9.575 1.00 90.12 93 GLN A C 1
ATOM 705 O O . GLN A 1 93 ? 8.457 2.857 -9.595 1.00 90.12 93 GLN A O 1
ATOM 710 N N . ALA A 1 94 ? 8.346 0.690 -10.182 1.00 91.94 94 ALA A N 1
ATOM 711 C CA . ALA A 1 94 ? 9.597 0.679 -10.929 1.00 91.94 94 ALA A CA 1
ATOM 712 C C . ALA A 1 94 ? 9.516 -0.281 -12.120 1.00 91.94 94 ALA A C 1
ATOM 714 O O . ALA A 1 94 ? 8.832 -1.302 -12.063 1.00 91.94 94 ALA A O 1
ATOM 715 N N . MET A 1 95 ? 10.270 0.022 -13.179 1.00 94.50 95 MET A N 1
ATOM 716 C CA . MET A 1 95 ? 10.626 -0.969 -14.193 1.00 94.50 95 MET A CA 1
ATOM 717 C C . MET A 1 95 ? 11.909 -1.673 -13.762 1.00 94.50 95 MET A C 1
ATOM 719 O O . MET A 1 95 ? 12.891 -1.019 -13.412 1.00 94.50 95 MET A O 1
ATOM 723 N N . ALA A 1 96 ? 11.898 -3.002 -13.796 1.00 93.75 96 ALA A N 1
ATOM 724 C CA . ALA A 1 96 ? 13.040 -3.825 -13.428 1.00 93.75 96 ALA A CA 1
ATOM 725 C C . ALA A 1 96 ? 13.494 -4.682 -14.612 1.00 93.75 96 ALA A C 1
ATOM 727 O O . ALA A 1 96 ? 12.686 -5.171 -15.401 1.00 93.75 96 ALA A O 1
ATOM 728 N N . VAL A 1 97 ? 14.804 -4.893 -14.700 1.00 95.94 97 VAL A N 1
ATOM 729 C CA . VAL A 1 97 ? 15.445 -5.854 -15.603 1.00 95.94 97 VAL A CA 1
ATOM 730 C C . VAL A 1 97 ? 16.385 -6.741 -14.792 1.00 95.94 97 VAL A C 1
ATOM 732 O O . VAL A 1 97 ? 16.792 -6.369 -13.693 1.00 95.94 97 VAL A O 1
ATOM 735 N N . SER A 1 98 ? 16.728 -7.922 -15.319 1.00 96.31 98 SER A N 1
ATOM 736 C CA . SER A 1 98 ? 17.715 -8.794 -14.666 1.00 96.31 98 SER A CA 1
ATOM 737 C C . SER A 1 98 ? 19.052 -8.067 -14.501 1.00 96.31 98 SER A C 1
ATOM 739 O O . SER A 1 98 ? 19.517 -7.405 -15.431 1.00 96.31 98 SER A O 1
ATOM 741 N N . ALA A 1 99 ? 19.686 -8.253 -13.342 1.00 93.38 99 ALA A N 1
ATOM 742 C CA . ALA A 1 99 ? 21.016 -7.721 -13.051 1.00 93.38 99 ALA A CA 1
ATOM 743 C C . ALA A 1 99 ? 22.101 -8.270 -13.998 1.00 93.38 99 ALA A C 1
ATOM 745 O O . ALA A 1 99 ? 23.138 -7.641 -14.173 1.00 93.38 99 ALA A O 1
ATOM 746 N N . GLU A 1 100 ? 21.850 -9.410 -14.649 1.00 97.12 100 GLU A N 1
ATOM 747 C CA . GLU A 1 100 ? 22.746 -10.009 -15.648 1.00 97.12 100 GLU A CA 1
ATOM 748 C C . GLU A 1 100 ? 22.677 -9.307 -17.015 1.00 97.12 100 GLU A C 1
ATOM 750 O O . GLU A 1 100 ? 23.462 -9.603 -17.917 1.00 97.12 100 GLU A O 1
ATOM 755 N N . ARG A 1 101 ? 21.714 -8.395 -17.220 1.00 97.50 101 ARG A N 1
ATOM 756 C CA . ARG A 1 101 ? 21.627 -7.622 -18.464 1.00 97.50 101 ARG A CA 1
ATOM 757 C C . ARG A 1 101 ? 22.765 -6.618 -18.550 1.00 97.50 101 ARG A C 1
ATOM 759 O O . ARG A 1 101 ? 23.198 -6.059 -17.546 1.00 97.50 101 ARG A O 1
ATOM 766 N N . SER A 1 102 ? 23.215 -6.368 -19.779 1.00 98.12 102 SER A N 1
ATOM 767 C CA . SER A 1 102 ? 24.292 -5.418 -20.043 1.00 98.12 102 SER A CA 1
ATOM 768 C C . SER A 1 102 ? 23.945 -4.020 -19.528 1.00 98.12 102 SER A C 1
ATOM 770 O O . SER A 1 102 ? 22.774 -3.633 -19.487 1.00 98.12 102 SER A O 1
ATOM 772 N N . ALA A 1 103 ? 24.977 -3.243 -19.190 1.00 97.25 103 ALA A N 1
ATOM 773 C CA . ALA A 1 103 ? 24.820 -1.860 -18.742 1.00 97.25 103 ALA A CA 1
ATOM 774 C C . ALA A 1 103 ? 23.969 -1.029 -19.719 1.00 97.25 103 ALA A C 1
ATOM 776 O O . ALA A 1 103 ? 23.072 -0.320 -19.282 1.00 97.25 103 ALA A O 1
ATOM 777 N N . ALA A 1 104 ? 24.155 -1.220 -21.031 1.00 97.94 104 ALA A N 1
ATOM 778 C CA . ALA A 1 104 ? 23.371 -0.545 -22.066 1.00 97.94 104 ALA A CA 1
ATOM 779 C C . ALA A 1 104 ? 21.858 -0.824 -21.968 1.00 97.94 104 ALA A C 1
ATOM 781 O O . ALA A 1 104 ? 21.048 0.070 -22.184 1.00 97.94 104 ALA A O 1
ATOM 782 N N . VAL A 1 105 ? 21.449 -2.049 -21.615 1.00 97.81 105 VAL A N 1
ATOM 783 C CA . VAL A 1 105 ? 20.025 -2.371 -21.417 1.00 97.81 105 VAL A CA 1
ATOM 784 C C . VAL A 1 105 ? 19.492 -1.708 -20.149 1.00 97.81 105 VAL A C 1
ATOM 786 O O . VAL A 1 105 ? 18.380 -1.187 -20.150 1.00 97.81 105 VAL A O 1
ATOM 789 N N . GLN A 1 106 ? 20.272 -1.720 -19.067 1.00 96.50 106 GLN A N 1
ATOM 790 C CA . GLN A 1 106 ? 19.876 -1.084 -17.808 1.00 96.50 106 GLN A CA 1
ATOM 791 C C . GLN A 1 106 ? 19.722 0.436 -17.973 1.00 96.50 106 GLN A C 1
ATOM 793 O O . GLN A 1 106 ? 18.759 1.017 -17.472 1.00 96.50 106 GLN A O 1
ATOM 798 N N . GLU A 1 107 ? 20.642 1.062 -18.705 1.00 96.69 107 GLU A N 1
ATOM 799 C CA . GLU A 1 107 ? 20.610 2.484 -19.044 1.00 96.69 107 GLU A CA 1
ATOM 800 C C . GLU A 1 107 ? 19.420 2.818 -19.942 1.00 96.69 107 GLU A C 1
ATOM 802 O O . GLU A 1 107 ? 18.643 3.706 -19.604 1.00 96.69 107 GLU A O 1
ATOM 807 N N . TYR A 1 108 ? 19.175 2.024 -20.986 1.00 97.56 108 TYR A N 1
ATOM 808 C CA . TYR A 1 108 ? 18.004 2.199 -21.843 1.00 97.56 108 TYR A CA 1
ATOM 809 C C . TYR A 1 108 ? 16.685 2.178 -21.056 1.00 97.56 108 TYR A C 1
ATOM 811 O O . TYR A 1 108 ? 15.826 3.032 -21.263 1.00 97.56 108 TYR A O 1
ATOM 819 N N . VAL A 1 109 ? 16.499 1.224 -20.132 1.00 97.50 109 VAL A N 1
ATOM 820 C CA . VAL A 1 109 ? 15.271 1.166 -19.314 1.00 97.50 109 VAL A CA 1
ATOM 821 C C . VAL A 1 109 ? 15.138 2.400 -18.424 1.00 97.50 109 VAL A C 1
ATOM 823 O O . VAL A 1 109 ? 14.035 2.932 -18.285 1.00 97.50 109 VAL A O 1
ATOM 826 N N . ARG A 1 110 ? 16.245 2.883 -17.850 1.00 95.56 110 ARG A N 1
ATOM 827 C CA . ARG A 1 110 ? 16.260 4.118 -17.057 1.00 95.56 110 ARG A CA 1
ATOM 828 C C . ARG A 1 110 ? 15.843 5.317 -17.905 1.00 95.56 110 ARG A C 1
ATOM 830 O O . ARG A 1 110 ? 14.893 6.004 -17.541 1.00 95.56 110 ARG A O 1
ATOM 837 N N . GLU A 1 111 ? 16.509 5.535 -19.034 1.00 97.00 111 GLU A N 1
ATOM 838 C CA . GLU A 1 111 ? 16.215 6.639 -19.953 1.00 97.00 111 GLU A CA 1
ATOM 839 C C . GLU A 1 111 ? 14.779 6.581 -20.471 1.00 97.00 111 GLU A C 1
ATOM 841 O O . GLU A 1 111 ? 14.097 7.601 -20.542 1.00 97.00 111 GLU A O 1
ATOM 846 N N . PHE A 1 112 ? 14.286 5.382 -20.785 1.00 97.19 112 PHE A N 1
ATOM 847 C CA . PHE A 1 112 ? 12.910 5.189 -21.213 1.00 97.19 112 PHE A CA 1
ATOM 848 C C . PHE A 1 112 ? 11.921 5.669 -20.147 1.00 97.19 112 PHE A C 1
ATOM 850 O O . PHE A 1 112 ? 11.014 6.434 -20.472 1.00 97.19 112 PHE A O 1
ATOM 857 N N . VAL A 1 113 ? 12.091 5.249 -18.887 1.00 96.44 113 VAL A N 1
ATOM 858 C CA . VAL A 1 113 ? 11.208 5.666 -17.787 1.00 96.44 113 VAL A CA 1
ATOM 859 C C . VAL A 1 113 ? 11.267 7.178 -17.588 1.00 96.44 113 VAL A C 1
ATOM 861 O O . VAL A 1 113 ? 10.216 7.807 -17.485 1.00 96.44 113 VAL A O 1
ATOM 864 N N . GLU A 1 114 ? 12.460 7.776 -17.582 1.00 97.38 114 GLU A N 1
ATOM 865 C CA . GLU A 1 114 ? 12.607 9.231 -17.447 1.00 97.38 114 GLU A CA 1
ATOM 866 C C . GLU A 1 114 ? 11.921 9.985 -18.588 1.00 97.38 114 GLU A C 1
ATOM 868 O O . GLU A 1 114 ? 11.138 10.903 -18.340 1.00 97.38 114 GLU A O 1
ATOM 873 N N . ALA A 1 115 ? 12.107 9.537 -19.829 1.00 97.44 115 ALA A N 1
ATOM 874 C CA . ALA A 1 115 ? 11.465 10.145 -20.984 1.00 97.44 115 ALA A CA 1
ATOM 875 C C . ALA A 1 115 ? 9.929 10.049 -20.918 1.00 97.44 115 ALA A C 1
ATOM 877 O O . ALA A 1 115 ? 9.257 11.023 -21.245 1.00 97.44 115 ALA A O 1
ATOM 878 N N . ARG A 1 116 ? 9.363 8.919 -20.454 1.00 97.06 116 ARG A N 1
ATOM 879 C CA . ARG A 1 116 ? 7.899 8.744 -20.304 1.00 97.06 116 ARG A CA 1
ATOM 880 C C . ARG A 1 116 ? 7.296 9.544 -19.149 1.00 97.06 116 ARG A C 1
ATOM 882 O O . ARG A 1 116 ? 6.105 9.862 -19.172 1.00 97.06 116 ARG A O 1
ATOM 889 N N . LYS A 1 117 ? 8.084 9.833 -18.112 1.00 96.00 117 LYS A N 1
ATOM 890 C CA . LYS A 1 117 ? 7.676 10.768 -17.056 1.00 96.00 117 LYS A CA 1
ATOM 891 C C . LYS A 1 117 ? 7.690 12.202 -17.588 1.00 96.00 117 LYS A C 1
ATOM 893 O O . LYS A 1 117 ? 6.721 12.924 -17.385 1.00 96.00 117 LYS A O 1
ATOM 898 N N . ALA A 1 118 ? 8.748 12.585 -18.306 1.00 97.06 118 ALA A N 1
ATOM 899 C CA . ALA A 1 118 ? 8.938 13.940 -18.822 1.00 97.06 118 ALA A CA 1
ATOM 900 C C . ALA A 1 118 ? 7.936 14.329 -19.923 1.00 97.06 118 ALA A C 1
ATOM 902 O O . ALA A 1 118 ? 7.478 15.467 -19.957 1.00 97.06 118 ALA A O 1
ATOM 903 N N . ASP A 1 119 ? 7.571 13.399 -20.809 1.00 97.00 119 ASP A N 1
ATOM 904 C CA . ASP A 1 119 ? 6.643 13.664 -21.919 1.00 97.00 119 ASP A CA 1
ATOM 905 C C . ASP A 1 119 ? 5.152 13.544 -21.545 1.00 97.00 119 ASP A C 1
ATOM 907 O O . ASP A 1 119 ? 4.278 13.717 -22.395 1.00 97.00 119 ASP A O 1
ATOM 911 N N . GLY A 1 120 ? 4.846 13.254 -20.276 1.00 96.38 120 GLY A N 1
ATOM 912 C CA . GLY A 1 120 ? 3.478 13.125 -19.771 1.00 96.38 120 GLY A CA 1
ATOM 913 C C . GLY A 1 120 ? 2.784 11.803 -20.117 1.00 96.38 120 GLY A C 1
ATOM 914 O O . GLY A 1 120 ? 1.620 11.618 -19.748 1.00 96.38 120 GLY A O 1
ATOM 915 N N . ALA A 1 121 ? 3.461 10.847 -20.764 1.00 97.12 121 ALA A N 1
ATOM 916 C CA . ALA A 1 121 ? 2.865 9.557 -21.105 1.00 97.12 121 ALA A CA 1
ATOM 917 C C . ALA A 1 121 ? 2.404 8.775 -19.865 1.00 97.12 121 ALA A C 1
ATOM 919 O O . ALA A 1 121 ? 1.348 8.138 -19.904 1.00 97.12 121 ALA A O 1
ATOM 920 N N . VAL A 1 122 ? 3.153 8.842 -18.756 1.00 96.69 122 VAL A N 1
ATOM 921 C CA . VAL A 1 122 ? 2.772 8.191 -17.486 1.00 96.69 122 VAL A CA 1
ATOM 922 C C . VAL A 1 122 ? 1.485 8.797 -16.917 1.00 96.69 122 VAL A C 1
ATOM 924 O O . VAL A 1 122 ? 0.562 8.058 -16.578 1.00 96.69 122 VAL A O 1
ATOM 927 N N . VAL A 1 123 ? 1.384 10.130 -16.885 1.00 97.38 123 VAL A N 1
ATOM 928 C CA . VAL A 1 123 ? 0.185 10.862 -16.434 1.00 97.38 123 VAL A CA 1
ATOM 929 C C . VAL A 1 123 ? -1.029 10.460 -17.274 1.00 97.38 123 VAL A C 1
ATOM 931 O O . VAL A 1 123 ? -2.077 10.095 -16.739 1.00 97.38 123 VAL A O 1
ATOM 934 N N . ALA A 1 124 ? -0.876 10.446 -18.601 1.00 97.50 124 ALA A N 1
ATOM 935 C CA . ALA A 1 124 ? -1.939 10.044 -19.516 1.00 97.50 124 ALA A CA 1
ATOM 936 C C . ALA A 1 124 ? -2.340 8.568 -19.343 1.00 97.50 124 ALA A C 1
ATOM 938 O O . ALA A 1 124 ? -3.515 8.226 -19.474 1.00 97.50 124 ALA A O 1
ATOM 939 N N . ALA A 1 125 ? -1.387 7.675 -19.060 1.00 96.44 125 ALA A N 1
ATOM 940 C CA . ALA A 1 125 ? -1.668 6.264 -18.812 1.00 96.44 125 ALA A CA 1
ATOM 941 C C . ALA A 1 125 ? -2.471 6.043 -17.525 1.00 96.44 125 ALA A C 1
ATOM 943 O O . ALA A 1 125 ? -3.435 5.279 -17.560 1.00 96.44 125 ALA A O 1
ATOM 944 N N . LEU A 1 126 ? -2.129 6.744 -16.438 1.00 95.38 126 LEU A N 1
ATOM 945 C CA . LEU A 1 126 ? -2.891 6.709 -15.187 1.00 95.38 126 LEU A CA 1
ATOM 946 C C . LEU A 1 126 ? -4.333 7.176 -15.410 1.00 95.38 126 LEU A C 1
ATOM 948 O O . LEU A 1 126 ? -5.264 6.440 -15.086 1.00 95.38 126 LEU A O 1
ATOM 952 N N . ALA A 1 127 ? -4.518 8.325 -16.070 1.00 96.00 127 ALA A N 1
ATOM 953 C CA . ALA A 1 127 ? -5.844 8.863 -16.369 1.00 96.00 127 ALA A CA 1
ATOM 954 C C . ALA A 1 127 ? -6.712 7.872 -17.166 1.00 96.00 127 ALA A C 1
ATOM 956 O O . ALA A 1 127 ? -7.859 7.614 -16.806 1.00 96.00 127 ALA A O 1
ATOM 957 N N . ARG A 1 128 ? -6.159 7.260 -18.227 1.00 97.12 128 ARG A N 1
ATOM 958 C CA . ARG A 1 128 ? -6.885 6.250 -19.022 1.00 97.12 128 ARG A CA 1
ATOM 959 C C . ARG A 1 128 ? -7.245 4.999 -18.221 1.00 97.12 128 ARG A C 1
ATOM 961 O O . ARG A 1 128 ? -8.227 4.345 -18.550 1.00 97.12 128 ARG A O 1
ATOM 968 N N . ALA A 1 129 ? -6.445 4.650 -17.217 1.00 93.94 129 ALA A N 1
ATOM 969 C CA . ALA A 1 129 ? -6.690 3.514 -16.334 1.00 93.94 129 ALA A CA 1
ATOM 970 C C . ALA A 1 129 ? -7.641 3.848 -15.167 1.00 93.94 129 ALA A C 1
ATOM 972 O O . ALA A 1 129 ? -7.830 3.013 -14.284 1.00 93.94 129 ALA A O 1
ATOM 973 N N . GLY A 1 130 ? -8.216 5.059 -15.133 1.00 90.94 130 GLY A N 1
ATOM 974 C CA . GLY A 1 130 ? -9.070 5.516 -14.034 1.00 90.94 130 GLY A CA 1
ATOM 975 C C . GLY A 1 130 ? -8.309 5.750 -12.727 1.00 90.94 130 GLY A C 1
ATOM 976 O O . GLY A 1 130 ? -8.910 5.752 -11.660 1.00 90.94 130 GLY A O 1
ATOM 977 N N . GLN A 1 131 ? -6.988 5.909 -12.800 1.00 90.19 131 GLN A N 1
ATOM 978 C CA . GLN A 1 131 ? -6.126 6.188 -11.658 1.00 90.19 131 GLN A CA 1
ATOM 979 C C . GLN A 1 131 ? -5.873 7.692 -11.541 1.00 90.19 131 GLN A C 1
ATOM 981 O O . GLN A 1 131 ? -5.897 8.412 -12.540 1.00 90.19 131 GLN A O 1
ATOM 986 N N . ASP A 1 132 ? -5.584 8.156 -10.324 1.00 89.88 132 ASP A N 1
ATOM 987 C CA . ASP A 1 132 ? -5.225 9.551 -10.067 1.00 89.88 132 ASP A CA 1
ATOM 988 C C . ASP A 1 132 ? -3.915 9.920 -10.800 1.00 89.88 132 ASP A C 1
ATOM 990 O O . ASP A 1 132 ? -2.857 9.362 -10.486 1.00 89.88 132 ASP A O 1
ATOM 994 N N . PRO A 1 133 ? -3.944 10.860 -11.766 1.00 93.38 133 PRO A N 1
ATOM 995 C CA . PRO A 1 133 ? -2.755 11.259 -12.511 1.00 93.38 133 PRO A CA 1
ATOM 996 C C . PRO A 1 133 ? -1.690 11.952 -11.648 1.00 93.38 133 PRO A C 1
ATOM 998 O O . PRO A 1 133 ? -0.520 11.957 -12.035 1.00 93.38 133 PRO A O 1
ATOM 1001 N N . ALA A 1 134 ? -2.056 12.497 -10.481 1.00 92.00 134 ALA A N 1
ATOM 1002 C CA . ALA A 1 134 ? -1.115 13.107 -9.540 1.00 92.00 134 ALA A CA 1
ATOM 1003 C C . ALA A 1 134 ? -0.166 12.085 -8.886 1.00 92.00 134 ALA A C 1
ATOM 1005 O O . ALA A 1 134 ? 0.848 12.470 -8.308 1.00 92.00 134 ALA A O 1
ATOM 1006 N N . LEU A 1 135 ? -0.450 10.783 -9.015 1.00 90.25 135 LEU A N 1
ATOM 1007 C CA . LEU A 1 135 ? 0.438 9.703 -8.573 1.00 90.25 135 LEU A CA 1
ATOM 1008 C C . LEU A 1 135 ? 1.657 9.504 -9.488 1.00 90.25 135 LEU A C 1
ATOM 1010 O O . LEU A 1 135 ? 2.537 8.703 -9.164 1.00 90.25 135 LEU A O 1
ATOM 1014 N N . ALA A 1 136 ? 1.716 10.178 -10.642 1.00 93.56 136 ALA A N 1
ATOM 1015 C CA . ALA A 1 136 ? 2.869 10.097 -11.526 1.00 93.56 136 ALA A CA 1
ATOM 1016 C C . ALA A 1 136 ? 4.133 10.603 -10.815 1.00 93.56 136 ALA A C 1
ATOM 1018 O O . ALA A 1 136 ? 4.182 11.723 -10.309 1.00 93.56 136 ALA A O 1
ATOM 1019 N N . ALA A 1 137 ? 5.182 9.777 -10.810 1.00 91.81 137 ALA A N 1
ATOM 1020 C CA . ALA A 1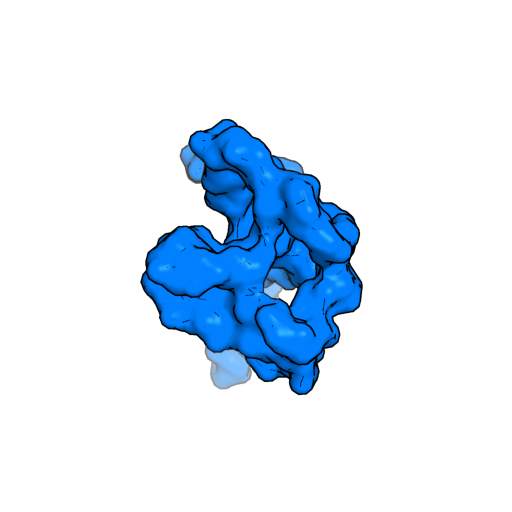 137 ? 6.474 10.186 -10.280 1.00 91.81 137 ALA A CA 1
ATOM 1021 C C . ALA A 1 137 ? 7.057 11.343 -11.116 1.00 91.81 137 ALA A C 1
ATOM 1023 O O . ALA A 1 137 ? 6.943 11.313 -12.348 1.00 91.81 137 ALA A O 1
ATOM 1024 N N . PRO A 1 138 ? 7.727 12.324 -10.487 1.00 90.75 138 PRO A N 1
ATOM 1025 C CA . PRO A 1 138 ? 8.404 13.380 -11.225 1.00 90.75 138 PRO A CA 1
ATOM 1026 C C . PRO A 1 138 ? 9.548 12.806 -12.074 1.00 90.75 138 PRO A C 1
ATOM 1028 O O . PRO A 1 138 ? 10.166 11.788 -11.728 1.00 90.75 138 PRO A O 1
ATOM 1031 N N . ALA A 1 139 ? 9.830 13.461 -13.201 1.00 90.44 139 ALA A N 1
ATOM 1032 C CA . ALA A 1 139 ? 11.081 13.246 -13.924 1.00 90.44 139 ALA A CA 1
ATOM 1033 C C . ALA A 1 139 ? 12.270 13.658 -13.036 1.00 90.44 139 ALA A C 1
ATOM 1035 O O . ALA A 1 139 ? 12.124 14.548 -12.193 1.00 90.44 139 ALA A O 1
ATOM 1036 N N . ALA A 1 140 ? 13.389 12.946 -13.178 1.00 85.25 140 ALA A N 1
ATOM 1037 C CA . ALA A 1 140 ? 14.619 13.191 -12.426 1.00 85.25 140 ALA A CA 1
ATOM 1038 C C . ALA A 1 140 ? 15.336 14.480 -12.856 1.00 85.25 140 ALA A C 1
ATOM 1040 O O . ALA A 1 140 ? 15.185 14.887 -14.031 1.00 85.25 140 ALA A O 1
#